Protein AF-A0A117QC90-F1 (afdb_monomer_lite)

Foldseek 3Di:
DDPVVVVVCVLVVQLQCQLLCVQQPVHDPCPLCVVVVDPPPDCSQVDHPPGHRSDGDVSSVVVVVVVVVVPDPDPPD

Organism: Streptomyces corchorusii (NCBI:txid1903)

Structure (mmCIF, N/CA/C/O backbone):
data_AF-A0A117QC90-F1
#
_entry.id   AF-A0A117QC90-F1
#
loop_
_atom_site.group_PDB
_atom_site.id
_atom_site.type_symbol
_atom_site.label_atom_id
_atom_site.label_alt_id
_atom_site.label_comp_id
_atom_site.label_asym_id
_atom_site.label_entity_id
_atom_site.label_seq_id
_atom_site.pdbx_PDB_ins_code
_atom_site.Cartn_x
_atom_site.Cartn_y
_atom_site.Cartn_z
_atom_site.occupancy
_atom_site.B_iso_or_equiv
_atom_site.auth_seq_id
_atom_site.auth_comp_id
_atom_site.auth_asym_id
_atom_site.auth_atom_id
_atom_site.pdbx_PDB_model_num
ATOM 1 N N . MET A 1 1 ? -22.457 9.154 3.300 1.00 73.12 1 MET A N 1
ATOM 2 C CA . MET A 1 1 ? -21.613 7.989 3.667 1.00 73.12 1 MET A CA 1
ATOM 3 C C . MET A 1 1 ? -21.412 7.944 5.179 1.00 73.12 1 MET A C 1
ATOM 5 O O . MET A 1 1 ? -21.152 8.995 5.764 1.00 73.12 1 MET A O 1
ATOM 9 N N . LYS A 1 2 ? -21.564 6.779 5.829 1.00 94.38 2 LYS A N 1
ATOM 10 C CA . LYS A 1 2 ? -21.475 6.668 7.303 1.00 94.38 2 LYS A CA 1
ATOM 11 C C . LYS A 1 2 ? -20.023 6.855 7.779 1.00 94.38 2 LYS A C 1
ATOM 13 O O . LYS A 1 2 ? -19.096 6.495 7.058 1.00 94.38 2 LYS A O 1
ATOM 18 N N . ARG A 1 3 ? -19.808 7.379 8.997 1.00 96.12 3 ARG A N 1
ATOM 19 C CA . ARG A 1 3 ? -18.458 7.605 9.574 1.00 96.12 3 ARG A CA 1
ATOM 20 C C . ARG A 1 3 ? -17.604 6.334 9.569 1.00 96.12 3 ARG A C 1
ATOM 22 O O . ARG A 1 3 ? -16.442 6.393 9.189 1.00 96.12 3 ARG A O 1
ATOM 29 N N . ILE A 1 4 ? -18.206 5.197 9.916 1.00 97.00 4 ILE A N 1
ATOM 30 C CA . ILE A 1 4 ? -17.521 3.9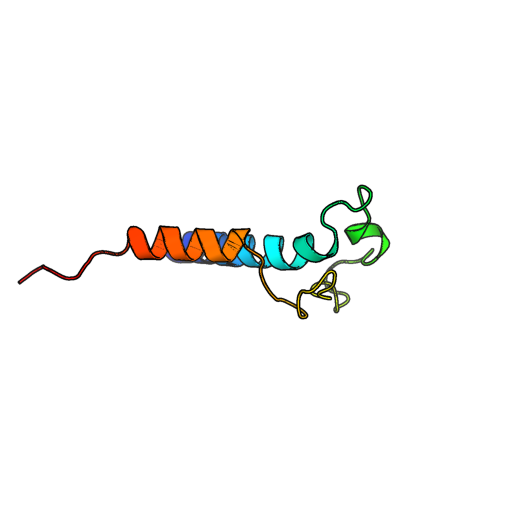00 9.951 1.00 97.00 4 ILE A CA 1
ATOM 31 C C . ILE A 1 4 ? -17.003 3.461 8.576 1.00 97.00 4 ILE A C 1
ATOM 33 O O . ILE A 1 4 ? -15.905 2.936 8.482 1.00 97.00 4 ILE A O 1
ATOM 37 N N . GLN A 1 5 ? -17.740 3.746 7.497 1.00 98.06 5 GLN A N 1
ATOM 38 C CA . GLN A 1 5 ? -17.311 3.397 6.139 1.00 98.06 5 GLN A CA 1
ATOM 39 C C . GLN A 1 5 ? -16.094 4.215 5.710 1.00 98.06 5 GLN A C 1
ATOM 41 O O . GLN A 1 5 ? -15.203 3.683 5.062 1.00 98.06 5 GLN A O 1
ATOM 46 N N . ARG A 1 6 ? -16.035 5.496 6.101 1.00 97.31 6 ARG A N 1
ATOM 47 C CA . ARG A 1 6 ? -14.844 6.321 5.862 1.00 97.31 6 ARG A CA 1
ATOM 48 C C . ARG A 1 6 ? -13.647 5.799 6.642 1.00 97.31 6 ARG A C 1
ATOM 50 O O . ARG A 1 6 ? -12.596 5.635 6.051 1.00 97.31 6 ARG A O 1
ATOM 57 N N . ALA A 1 7 ? -13.826 5.499 7.929 1.00 96.62 7 ALA A N 1
ATOM 58 C CA . ALA A 1 7 ? -12.749 4.971 8.764 1.00 96.62 7 ALA A CA 1
ATOM 59 C C . ALA A 1 7 ? -12.195 3.647 8.210 1.00 96.62 7 ALA A C 1
ATOM 61 O O . ALA A 1 7 ? -10.990 3.521 8.029 1.00 96.62 7 ALA A O 1
ATOM 62 N N . ALA A 1 8 ? -13.075 2.703 7.862 1.00 97.31 8 ALA A N 1
ATOM 63 C CA . ALA A 1 8 ? -12.675 1.444 7.240 1.00 97.31 8 ALA A CA 1
ATOM 64 C C . ALA A 1 8 ? -11.969 1.672 5.894 1.00 97.31 8 ALA A C 1
ATOM 66 O O . ALA A 1 8 ? -10.910 1.104 5.656 1.00 97.31 8 ALA A O 1
ATOM 67 N N . GLY A 1 9 ? -12.515 2.545 5.041 1.00 97.81 9 GLY A N 1
ATOM 68 C CA . GLY A 1 9 ? -11.911 2.881 3.752 1.00 97.81 9 GLY A CA 1
ATOM 69 C C . GLY A 1 9 ? -10.530 3.525 3.879 1.00 97.81 9 GLY A C 1
ATOM 70 O O . GLY A 1 9 ? -9.659 3.229 3.074 1.00 97.81 9 GLY A O 1
ATOM 71 N N . THR A 1 10 ? -10.300 4.354 4.900 1.00 97.25 10 THR A N 1
ATOM 72 C CA . THR A 1 10 ? -8.978 4.932 5.176 1.00 97.25 10 THR A CA 1
ATOM 73 C C . THR A 1 10 ? -7.967 3.857 5.562 1.00 97.25 10 THR A C 1
ATOM 75 O O . THR A 1 10 ? -6.875 3.841 5.007 1.00 97.25 10 THR A O 1
ATOM 78 N N . VAL A 1 11 ? -8.329 2.942 6.468 1.00 97.38 11 VAL A N 1
ATOM 79 C CA . VAL A 1 11 ? -7.424 1.864 6.904 1.00 97.38 11 VAL A CA 1
ATOM 80 C C . VAL A 1 11 ? -7.107 0.918 5.745 1.00 97.38 11 VAL A C 1
ATOM 82 O O . VAL A 1 11 ? -5.942 0.659 5.464 1.00 97.38 11 VAL A O 1
ATOM 85 N N . VAL A 1 12 ? -8.134 0.458 5.023 1.00 97.94 12 VAL A N 1
ATOM 86 C CA . VAL A 1 12 ? -7.953 -0.437 3.871 1.00 97.94 12 VAL A CA 1
ATOM 87 C C . VAL A 1 12 ? -7.182 0.261 2.751 1.00 97.94 12 VAL A C 1
ATOM 89 O O . VAL A 1 12 ? -6.271 -0.328 2.187 1.00 97.94 12 VAL A O 1
ATOM 92 N N . GLY A 1 13 ? -7.501 1.521 2.447 1.00 97.81 13 GLY A N 1
ATOM 93 C CA . GLY A 1 13 ? -6.804 2.293 1.418 1.00 97.81 13 GLY A CA 1
ATOM 94 C C . GLY A 1 13 ? -5.321 2.500 1.729 1.00 97.81 13 GLY A C 1
ATOM 95 O O . GLY A 1 13 ? -4.507 2.443 0.814 1.00 97.81 13 GLY A O 1
ATOM 96 N N . SER A 1 14 ? -4.969 2.679 3.006 1.00 98.12 14 SER A N 1
ATOM 97 C CA . SER A 1 14 ? -3.571 2.760 3.444 1.00 98.12 14 SER A CA 1
ATOM 98 C C . SER A 1 14 ? -2.826 1.451 3.183 1.00 98.12 14 SER A C 1
ATOM 100 O O . SER A 1 14 ? -1.778 1.478 2.552 1.00 98.12 14 SER A O 1
ATOM 102 N N . ALA A 1 15 ? -3.395 0.313 3.597 1.00 98.19 15 ALA A N 1
ATOM 103 C CA . ALA A 1 15 ? -2.779 -0.999 3.385 1.00 98.19 15 ALA A CA 1
ATOM 104 C C . ALA A 1 15 ? -2.663 -1.364 1.895 1.00 98.19 15 ALA A C 1
ATOM 106 O O . ALA A 1 15 ? -1.674 -1.944 1.462 1.00 98.19 15 ALA A O 1
ATOM 107 N N . VAL A 1 16 ? -3.659 -0.981 1.087 1.00 97.31 16 VAL A N 1
ATOM 108 C CA . VAL A 1 16 ? -3.607 -1.131 -0.374 1.00 97.31 16 VAL A CA 1
ATOM 109 C C . VAL A 1 16 ? -2.488 -0.278 -0.973 1.00 97.31 16 VAL A C 1
ATOM 111 O O . VAL A 1 16 ? -1.769 -0.757 -1.842 1.00 97.31 16 VAL A O 1
ATOM 114 N N . GLY A 1 17 ? -2.335 0.973 -0.529 1.00 96.50 17 GLY A N 1
ATOM 115 C CA . GLY A 1 17 ? -1.267 1.858 -0.997 1.00 96.50 17 GLY A CA 1
ATOM 116 C C . GLY A 1 17 ? 0.125 1.327 -0.662 1.00 96.50 17 GLY A C 1
ATOM 117 O O . GLY A 1 17 ? 0.993 1.330 -1.529 1.00 96.50 17 GLY A O 1
ATOM 118 N N . ASP A 1 18 ? 0.297 0.821 0.556 1.00 97.88 18 ASP A N 1
ATOM 119 C CA . ASP A 1 18 ? 1.518 0.166 1.026 1.00 97.88 18 ASP A CA 1
ATOM 120 C C . ASP A 1 18 ? 1.873 -1.056 0.154 1.00 97.88 18 ASP A C 1
ATOM 122 O O . ASP A 1 18 ? 2.903 -1.061 -0.517 1.00 97.88 18 ASP A O 1
ATOM 126 N N . ALA A 1 19 ? 0.962 -2.027 0.019 1.00 97.31 19 ALA A N 1
ATOM 127 C CA . ALA A 1 19 ? 1.201 -3.231 -0.787 1.00 97.31 19 ALA A CA 1
ATOM 128 C C . ALA A 1 19 ? 1.463 -2.941 -2.283 1.00 97.31 19 ALA A C 1
ATOM 130 O O . ALA A 1 19 ? 2.207 -3.665 -2.947 1.00 97.31 19 ALA A O 1
ATOM 131 N N . LEU A 1 20 ? 0.855 -1.885 -2.842 1.00 96.00 20 LEU A N 1
ATOM 132 C CA . LEU A 1 20 ? 1.127 -1.439 -4.215 1.00 96.00 20 LEU A CA 1
ATOM 133 C C . LEU A 1 20 ? 2.484 -0.735 -4.343 1.00 96.00 20 LEU A C 1
ATOM 135 O O . LEU A 1 20 ? 3.102 -0.802 -5.405 1.00 96.00 20 LEU A O 1
ATOM 139 N N . GLY A 1 21 ? 2.916 -0.028 -3.298 1.00 95.19 21 GLY A N 1
ATOM 140 C CA . GLY A 1 21 ? 4.124 0.792 -3.287 1.00 95.19 21 GLY A CA 1
ATOM 141 C C . GLY A 1 21 ? 5.394 0.020 -2.943 1.00 95.19 21 GLY A C 1
ATOM 142 O O . GLY A 1 21 ? 6.418 0.260 -3.581 1.00 95.19 21 GLY A O 1
ATOM 143 N N . GLY A 1 22 ? 5.323 -0.928 -2.004 1.00 95.75 22 GLY A N 1
ATOM 144 C CA . GLY A 1 22 ? 6.472 -1.669 -1.467 1.00 95.75 22 GLY A CA 1
ATOM 145 C C . GLY A 1 22 ? 7.407 -2.252 -2.535 1.00 95.75 22 GLY A C 1
ATOM 146 O O . GLY A 1 22 ? 8.606 -1.983 -2.501 1.00 95.75 22 GLY A O 1
ATOM 147 N N . PRO A 1 23 ? 6.903 -2.955 -3.569 1.00 95.44 23 PRO A N 1
ATOM 148 C CA . PRO A 1 23 ? 7.755 -3.492 -4.636 1.00 95.44 23 PRO A CA 1
ATOM 149 C C . PRO A 1 23 ? 8.510 -2.448 -5.476 1.00 95.44 23 PRO A C 1
ATOM 151 O O . PRO A 1 23 ? 9.404 -2.811 -6.243 1.00 95.44 23 PRO A O 1
ATOM 154 N N . PHE A 1 24 ? 8.123 -1.174 -5.391 1.00 94.88 24 PHE A N 1
ATOM 155 C CA . PHE A 1 24 ? 8.712 -0.054 -6.129 1.00 94.88 24 PHE A CA 1
ATOM 156 C C . PHE A 1 24 ? 9.516 0.890 -5.230 1.00 94.88 24 PHE A C 1
ATOM 158 O O . PHE A 1 24 ? 10.008 1.915 -5.714 1.00 94.88 24 PHE A O 1
ATOM 165 N N . GLU A 1 25 ? 9.654 0.566 -3.943 1.00 94.62 25 GLU A N 1
ATOM 166 C CA . GLU A 1 25 ? 10.471 1.327 -3.008 1.00 94.62 25 GLU A CA 1
ATOM 167 C C . GLU A 1 25 ? 11.916 1.436 -3.525 1.00 94.62 25 GLU A C 1
ATOM 169 O O . GLU A 1 25 ? 12.464 0.502 -4.112 1.00 94.62 25 GLU A O 1
ATOM 174 N N . PHE A 1 26 ? 12.519 2.620 -3.373 1.00 93.94 26 PHE A N 1
ATOM 175 C CA . PHE A 1 26 ? 13.850 2.965 -3.903 1.00 93.94 26 PHE A CA 1
ATOM 176 C C . PHE A 1 26 ? 13.999 2.886 -5.437 1.00 93.94 26 PHE A C 1
ATOM 178 O O . PHE A 1 26 ? 15.097 3.081 -5.965 1.00 93.94 26 PHE A O 1
ATOM 185 N N . GLY A 1 27 ? 12.909 2.642 -6.167 1.00 92.56 27 GLY A N 1
ATOM 186 C CA . GLY A 1 27 ? 12.868 2.664 -7.623 1.00 92.56 27 GLY A CA 1
ATOM 187 C C . GLY A 1 27 ? 12.794 4.079 -8.212 1.00 92.56 27 GLY A C 1
ATOM 188 O O . GLY A 1 27 ? 12.576 5.066 -7.504 1.00 92.56 27 GLY A O 1
ATOM 189 N N . PRO A 1 28 ? 12.956 4.210 -9.541 1.00 96.69 28 PRO A N 1
ATOM 190 C CA . PRO A 1 28 ? 12.786 5.490 -10.211 1.00 96.69 28 PRO A CA 1
ATOM 191 C C . PRO A 1 28 ? 11.334 5.972 -10.116 1.00 96.69 28 PRO A C 1
ATOM 193 O O . PRO A 1 28 ? 10.381 5.187 -10.141 1.00 96.69 28 PRO A O 1
ATOM 196 N N . GLN A 1 29 ? 11.157 7.292 -10.074 1.00 95.94 29 GLN A N 1
ATOM 197 C CA . GLN A 1 29 ? 9.833 7.904 -10.097 1.00 95.94 29 GLN A CA 1
ATOM 198 C C . GLN A 1 29 ? 9.030 7.420 -11.315 1.00 95.94 29 GLN A C 1
ATOM 200 O O . GLN A 1 29 ? 9.527 7.399 -12.439 1.00 95.94 29 GLN A O 1
ATOM 205 N N . GLY A 1 30 ? 7.769 7.048 -11.088 1.00 95.25 30 GLY A N 1
ATOM 206 C CA . GLY A 1 30 ? 6.871 6.588 -12.148 1.00 95.25 30 GLY A CA 1
ATOM 207 C C . GLY A 1 30 ? 7.046 5.123 -12.555 1.00 95.25 30 GLY A C 1
ATOM 208 O O . GLY A 1 30 ? 6.336 4.681 -13.454 1.00 95.25 30 GLY A O 1
ATOM 209 N N . ALA A 1 31 ? 7.917 4.350 -11.891 1.00 95.31 31 ALA A N 1
ATOM 210 C CA . ALA A 1 31 ? 8.092 2.920 -12.167 1.00 95.31 31 ALA A CA 1
ATOM 211 C C . ALA A 1 31 ? 6.771 2.130 -12.113 1.00 95.31 31 ALA A C 1
ATOM 213 O O . ALA A 1 31 ? 6.514 1.309 -12.994 1.00 95.31 31 ALA A O 1
ATOM 214 N N . PHE A 1 32 ? 5.907 2.429 -11.133 1.00 94.62 32 PHE A N 1
ATOM 215 C CA . PHE A 1 32 ? 4.569 1.840 -11.037 1.00 94.62 32 PHE A CA 1
ATOM 216 C C . PHE A 1 32 ? 3.745 2.110 -12.303 1.00 94.62 32 PHE A C 1
ATOM 218 O O . PHE A 1 32 ? 3.316 1.175 -12.970 1.00 94.62 32 PHE A O 1
ATOM 225 N N . SER A 1 33 ? 3.576 3.381 -12.682 1.00 94.75 33 SER A N 1
ATOM 226 C CA . SER A 1 33 ? 2.756 3.776 -13.836 1.00 94.75 33 SER A CA 1
ATOM 227 C C . SER A 1 33 ? 3.336 3.312 -15.172 1.00 94.75 33 SER A C 1
ATOM 229 O O . SER A 1 33 ? 2.588 3.061 -16.110 1.00 94.75 33 SER A O 1
ATOM 231 N N . ALA A 1 34 ? 4.661 3.187 -15.277 1.00 95.44 34 ALA A N 1
ATOM 232 C CA . ALA A 1 34 ? 5.306 2.638 -16.465 1.00 95.44 34 ALA A CA 1
ATOM 233 C C . ALA A 1 34 ? 4.997 1.142 -16.634 1.00 95.44 34 ALA A C 1
ATOM 235 O O . ALA A 1 34 ? 4.787 0.678 -17.754 1.00 95.44 34 ALA A O 1
ATOM 236 N N . ARG A 1 35 ? 4.946 0.393 -15.524 1.00 94.25 35 ARG A N 1
ATOM 237 C CA . ARG A 1 35 ? 4.602 -1.034 -15.521 1.00 94.25 35 ARG A CA 1
ATOM 238 C C . ARG A 1 35 ? 3.098 -1.272 -15.674 1.00 94.25 35 ARG A C 1
ATOM 240 O O . ARG A 1 35 ? 2.703 -2.195 -16.379 1.00 94.25 35 ARG A O 1
ATOM 247 N N . PHE A 1 36 ? 2.280 -0.434 -15.042 1.00 95.00 36 PHE A N 1
ATOM 248 C CA . PHE A 1 36 ? 0.819 -0.509 -15.035 1.00 95.00 36 PHE A CA 1
ATOM 249 C C . PHE A 1 36 ? 0.220 0.792 -15.598 1.00 95.00 36 PHE A C 1
ATOM 251 O O . PHE A 1 36 ? -0.227 1.659 -14.843 1.00 95.00 36 PHE A O 1
ATOM 258 N N . PRO A 1 37 ? 0.220 0.964 -16.933 1.00 94.69 37 PRO A N 1
ATOM 259 C CA . PRO A 1 37 ? -0.190 2.216 -17.574 1.00 94.69 37 PRO A CA 1
ATOM 260 C C . PRO A 1 37 ? -1.702 2.468 -17.534 1.00 94.69 37 PRO A C 1
ATOM 262 O O . PRO A 1 37 ? -2.140 3.599 -17.743 1.00 94.69 37 PRO A O 1
ATOM 265 N N . ALA A 1 38 ? -2.504 1.434 -17.274 1.00 93.88 38 ALA A N 1
ATOM 266 C CA . ALA A 1 38 ? -3.947 1.532 -17.109 1.00 93.88 38 ALA A CA 1
ATOM 267 C C . ALA A 1 38 ? -4.354 0.910 -15.763 1.00 93.88 38 ALA A C 1
ATOM 269 O O . ALA A 1 38 ? -3.915 -0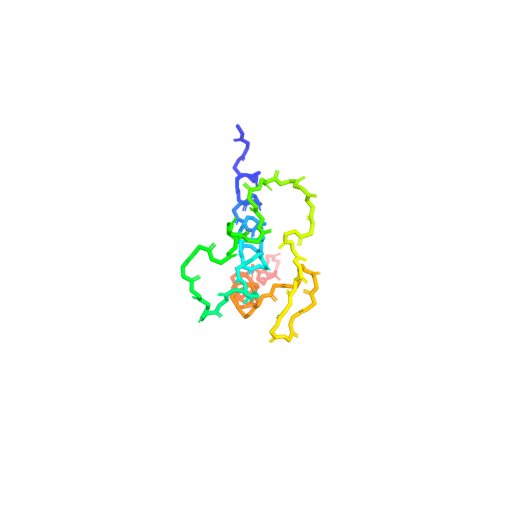.202 -15.465 1.00 93.88 38 ALA A O 1
ATOM 270 N N . PRO A 1 39 ? -5.187 1.593 -14.958 1.00 87.31 39 PRO A N 1
ATOM 271 C CA . PRO A 1 39 ? -5.644 1.062 -13.681 1.00 87.31 39 PRO A CA 1
ATOM 272 C C . PRO A 1 39 ? -6.648 -0.076 -13.880 1.00 87.31 39 PRO A C 1
ATOM 274 O O . PRO A 1 39 ? -7.493 -0.019 -14.774 1.00 87.31 39 PRO A O 1
ATOM 277 N N . GLY A 1 40 ? -6.606 -1.074 -12.999 1.00 86.25 40 GLY A N 1
ATOM 278 C CA . GLY A 1 40 ? -7.555 -2.187 -13.007 1.00 86.25 40 GLY A CA 1
ATOM 279 C C . GLY A 1 40 ? -7.314 -3.177 -14.145 1.00 86.25 40 GLY A C 1
ATOM 280 O O . GLY A 1 40 ? -8.200 -3.972 -14.455 1.00 86.25 40 GLY A O 1
ATOM 281 N N . ALA A 1 41 ? -6.131 -3.133 -14.765 1.00 85.50 41 ALA A N 1
ATOM 282 C CA . ALA A 1 41 ? -5.709 -4.119 -15.754 1.00 85.50 41 ALA A CA 1
ATOM 283 C C . ALA A 1 41 ? -5.360 -5.467 -15.097 1.00 85.50 41 ALA A C 1
ATOM 285 O O . ALA A 1 41 ? -5.307 -6.490 -15.782 1.00 85.50 41 ALA A O 1
ATOM 286 N N . GLY A 1 42 ? -5.179 -5.471 -13.773 1.00 87.94 42 GLY A N 1
ATOM 287 C CA . GLY A 1 42 ? -4.834 -6.643 -12.989 1.00 87.94 42 GLY A CA 1
ATOM 288 C C . GLY A 1 42 ? -3.322 -6.809 -12.852 1.00 87.94 42 GLY A C 1
ATOM 289 O O . GLY A 1 42 ? -2.537 -6.415 -13.714 1.00 87.94 42 GLY A O 1
ATOM 290 N N . GLY A 1 43 ? -2.914 -7.430 -11.745 1.00 91.56 43 GLY A N 1
ATOM 291 C CA . GLY A 1 43 ? -1.508 -7.684 -11.440 1.00 91.56 43 GLY A CA 1
ATOM 292 C C . GLY A 1 43 ? -0.764 -6.507 -10.807 1.00 91.56 43 GLY A C 1
ATOM 293 O O . GLY A 1 43 ? 0.433 -6.642 -10.587 1.00 91.56 43 GLY A O 1
ATOM 294 N N . GLU A 1 44 ? -1.430 -5.393 -10.478 1.00 95.19 44 GLU A N 1
ATOM 295 C CA . GLU A 1 44 ? -0.800 -4.230 -9.831 1.00 95.19 44 GLU A CA 1
ATOM 296 C C . GLU A 1 44 ? -0.248 -4.558 -8.436 1.00 95.19 44 GLU A C 1
ATOM 298 O O . GLU A 1 44 ? 0.813 -4.070 -8.054 1.00 95.19 44 GLU A O 1
ATOM 303 N N . MET A 1 45 ? -0.923 -5.444 -7.697 1.00 95.62 45 MET A N 1
ATOM 304 C CA . MET A 1 45 ? -0.420 -6.027 -6.446 1.00 95.62 45 MET A CA 1
ATOM 305 C C . MET A 1 45 ? 0.571 -7.158 -6.741 1.00 95.62 45 MET A C 1
ATOM 307 O O . MET A 1 45 ? 0.340 -8.313 -6.394 1.00 95.62 45 MET A O 1
ATOM 311 N N . CYS A 1 46 ? 1.652 -6.846 -7.455 1.00 94.94 46 CYS A N 1
ATOM 312 C CA . CYS A 1 46 ? 2.552 -7.859 -8.006 1.00 94.94 46 CYS A CA 1
ATOM 313 C C . CYS A 1 46 ? 3.503 -8.505 -6.992 1.00 94.94 46 CYS A C 1
ATOM 315 O O . CYS A 1 46 ? 4.111 -9.519 -7.331 1.00 94.94 46 CYS A O 1
ATOM 317 N N . GLY A 1 47 ? 3.682 -7.914 -5.806 1.00 93.44 47 GLY A N 1
ATOM 318 C CA . GLY A 1 47 ? 4.794 -8.269 -4.920 1.00 93.44 47 GLY A CA 1
ATOM 319 C C . GLY A 1 47 ? 6.155 -7.936 -5.552 1.00 93.44 47 GLY A C 1
ATOM 320 O O . GLY A 1 47 ? 6.231 -7.315 -6.621 1.00 93.44 47 GLY A O 1
ATOM 321 N N . GLY A 1 48 ? 7.240 -8.339 -4.896 1.00 90.75 48 GLY A N 1
ATOM 322 C CA . GLY A 1 48 ? 8.617 -8.051 -5.309 1.00 90.75 48 GLY A CA 1
ATOM 323 C C . GLY A 1 48 ? 9.497 -7.597 -4.147 1.00 90.75 48 GLY A C 1
ATOM 324 O O . GLY A 1 48 ? 9.001 -7.257 -3.081 1.00 90.75 48 GLY A O 1
ATOM 325 N N . GLY A 1 49 ? 10.821 -7.632 -4.329 1.00 83.12 49 GLY A N 1
ATOM 326 C CA . GLY A 1 49 ? 11.762 -7.175 -3.295 1.00 83.12 49 GLY A CA 1
ATOM 327 C C . GLY A 1 49 ? 11.762 -8.002 -2.000 1.00 83.12 49 GLY A C 1
ATOM 328 O O . GLY A 1 49 ? 12.315 -7.549 -1.008 1.00 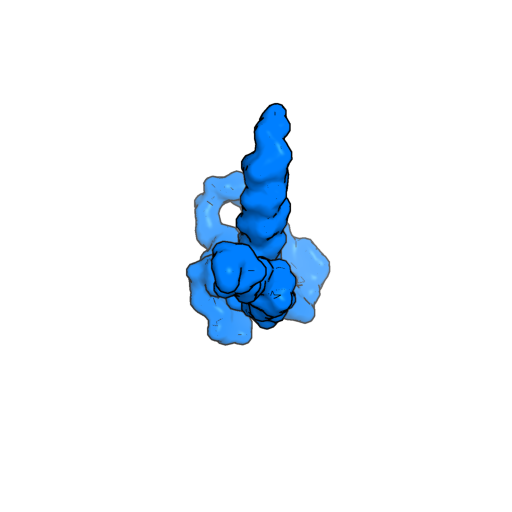83.12 49 GLY A O 1
ATOM 329 N N . GLY A 1 50 ? 11.173 -9.204 -2.011 1.00 90.19 50 GLY A N 1
ATOM 330 C CA . GLY A 1 50 ? 11.007 -10.057 -0.828 1.00 90.19 50 GLY A CA 1
ATOM 331 C C . GLY A 1 50 ? 9.560 -10.199 -0.349 1.00 90.19 50 GLY A C 1
ATOM 332 O O . GLY A 1 50 ? 9.319 -11.038 0.508 1.00 90.19 50 GLY A O 1
ATOM 333 N N . TRP A 1 51 ? 8.625 -9.443 -0.931 1.00 94.50 51 TRP A N 1
ATOM 334 C CA . TRP A 1 51 ? 7.202 -9.463 -0.585 1.00 94.50 51 TRP A CA 1
ATOM 335 C C . TRP A 1 51 ? 6.371 -10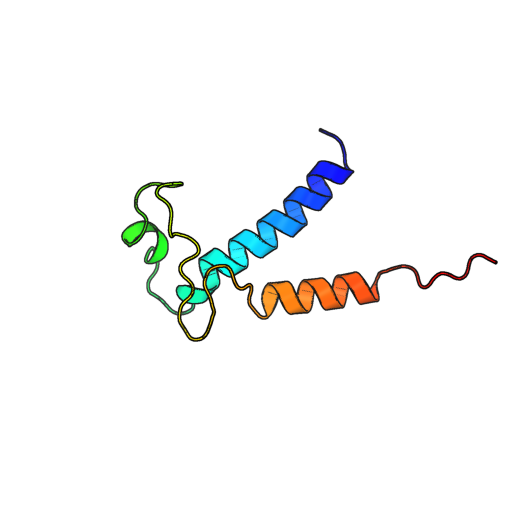.303 -1.557 1.00 94.50 51 TRP A C 1
ATOM 337 O O . TRP A 1 51 ? 6.574 -10.237 -2.779 1.00 94.50 51 TRP A O 1
ATOM 347 N N . ASP A 1 52 ? 5.399 -11.034 -1.022 1.00 97.12 52 ASP A N 1
ATOM 348 C CA . ASP A 1 52 ? 4.400 -11.765 -1.792 1.00 97.12 52 ASP A CA 1
ATOM 349 C C . ASP A 1 52 ? 3.385 -10.815 -2.468 1.00 97.12 52 ASP A C 1
ATOM 351 O O . ASP A 1 52 ? 3.194 -9.665 -2.054 1.00 97.12 52 ASP A O 1
ATOM 355 N N . PRO A 1 53 ? 2.693 -11.259 -3.535 1.00 96.69 53 PRO A N 1
ATOM 356 C CA . PRO A 1 53 ? 1.626 -10.484 -4.162 1.00 96.69 53 PRO A CA 1
ATOM 357 C C . PRO A 1 53 ? 0.544 -10.035 -3.167 1.00 96.69 53 PRO A C 1
ATOM 359 O O . PRO A 1 53 ? -0.177 -10.855 -2.598 1.00 96.69 53 PRO A O 1
ATOM 362 N N . GLY A 1 54 ? 0.404 -8.718 -2.997 1.00 96.00 54 GLY A N 1
ATOM 363 C CA . GLY A 1 54 ? -0.569 -8.107 -2.085 1.00 96.00 54 GLY A CA 1
ATOM 364 C C . GLY A 1 54 ? -0.150 -8.094 -0.614 1.00 96.00 54 GLY A C 1
ATOM 365 O O . GLY A 1 54 ? -0.944 -7.675 0.229 1.00 96.00 54 GLY A O 1
ATOM 366 N N . GLU A 1 55 ? 1.069 -8.532 -0.298 1.00 97.50 55 GLU A N 1
ATOM 367 C CA . GLU A 1 55 ? 1.628 -8.406 1.042 1.00 97.50 55 GLU A CA 1
ATOM 368 C C . GLU A 1 55 ? 1.895 -6.932 1.373 1.00 97.50 55 GLU A C 1
ATOM 370 O O . GLU A 1 55 ? 2.428 -6.177 0.560 1.00 97.50 55 GLU A O 1
ATOM 375 N N . ALA A 1 56 ? 1.474 -6.523 2.568 1.00 95.94 56 ALA A N 1
ATOM 376 C CA . ALA A 1 56 ? 1.727 -5.191 3.100 1.00 95.94 56 ALA A CA 1
ATOM 377 C C . ALA A 1 56 ? 3.032 -5.184 3.911 1.00 95.94 56 ALA A C 1
ATOM 379 O O . ALA A 1 56 ? 3.376 -6.188 4.544 1.00 95.94 56 ALA A O 1
ATOM 380 N N . THR A 1 57 ? 3.736 -4.056 3.912 1.00 96.81 57 THR A N 1
ATOM 381 C CA . THR A 1 57 ? 5.079 -3.941 4.488 1.00 96.81 57 THR A CA 1
ATOM 382 C C . THR A 1 57 ? 5.034 -3.530 5.966 1.00 96.81 57 THR A C 1
ATOM 384 O O . THR A 1 57 ? 3.993 -3.614 6.634 1.00 96.81 57 THR A O 1
ATOM 387 N N . ASP A 1 58 ? 6.177 -3.110 6.513 1.00 96.25 58 ASP A N 1
ATOM 388 C CA . ASP A 1 58 ? 6.291 -2.641 7.888 1.00 96.25 58 ASP A CA 1
ATOM 389 C C . ASP A 1 58 ? 5.394 -1.429 8.186 1.00 96.25 58 ASP A C 1
ATOM 391 O O . ASP A 1 58 ? 4.900 -1.324 9.311 1.00 96.25 58 ASP A O 1
ATOM 395 N N . ASP A 1 59 ? 5.072 -0.596 7.192 1.00 97.06 59 ASP A N 1
ATOM 396 C CA . ASP A 1 59 ? 4.116 0.511 7.318 1.00 97.06 59 ASP A CA 1
ATOM 397 C C . ASP A 1 59 ? 2.753 0.036 7.861 1.00 97.06 59 ASP A C 1
ATOM 399 O O . ASP A 1 59 ? 2.255 0.529 8.884 1.00 97.06 59 ASP A O 1
ATOM 403 N N . THR A 1 60 ? 2.143 -0.968 7.221 1.00 97.81 60 THR A N 1
ATOM 404 C CA . THR A 1 60 ? 0.859 -1.525 7.678 1.00 97.81 60 THR A CA 1
ATOM 405 C C . THR A 1 60 ? 1.015 -2.332 8.961 1.00 97.81 60 THR A C 1
ATOM 407 O O . THR A 1 60 ? 0.156 -2.248 9.845 1.00 97.81 60 THR A O 1
ATOM 410 N N . GLN A 1 61 ? 2.100 -3.098 9.101 1.00 97.31 61 GLN A N 1
ATOM 411 C CA . GLN A 1 61 ? 2.344 -3.896 10.306 1.00 97.31 61 GLN A CA 1
ATOM 412 C C . GLN A 1 61 ? 2.423 -2.999 11.550 1.00 97.31 61 GLN A C 1
ATOM 414 O O . GLN A 1 61 ? 1.743 -3.248 12.549 1.00 97.31 61 GLN A O 1
ATOM 419 N N . MET A 1 62 ? 3.172 -1.900 11.473 1.00 98.25 62 MET A N 1
ATOM 420 C CA . MET A 1 62 ? 3.289 -0.917 12.547 1.00 98.25 62 MET A CA 1
ATOM 421 C C . MET A 1 62 ? 1.967 -0.191 12.802 1.00 98.25 62 MET A C 1
ATOM 423 O O . MET A 1 62 ? 1.592 0.006 13.961 1.00 98.25 62 MET A O 1
ATOM 427 N N . ALA A 1 63 ? 1.211 0.150 11.753 1.00 97.06 63 ALA A N 1
ATOM 428 C CA . ALA A 1 63 ? -0.111 0.754 11.904 1.00 97.06 63 ALA A CA 1
ATOM 429 C C . ALA A 1 63 ? -1.083 -0.158 12.677 1.00 97.06 63 ALA A C 1
ATOM 431 O O . ALA A 1 63 ? -1.816 0.321 13.549 1.00 97.06 63 ALA A O 1
ATOM 432 N N . VAL A 1 64 ? -1.062 -1.472 12.419 1.00 96.44 64 VAL A N 1
ATOM 433 C CA . VAL A 1 64 ? -1.853 -2.461 13.172 1.00 96.44 64 VAL A CA 1
ATOM 434 C C . VAL A 1 64 ? -1.413 -2.510 14.632 1.00 96.44 64 VAL A C 1
ATOM 436 O O . VAL A 1 64 ? -2.263 -2.448 15.520 1.00 96.44 64 VAL A O 1
ATOM 439 N N . LEU A 1 65 ? -0.107 -2.563 14.903 1.00 96.50 65 LEU A N 1
ATOM 440 C CA . LEU A 1 65 ? 0.413 -2.585 16.275 1.00 96.50 65 LEU A CA 1
ATOM 441 C C . LEU A 1 65 ? -0.001 -1.334 17.063 1.00 96.50 65 LEU A C 1
ATOM 443 O O . LEU A 1 65 ? -0.427 -1.434 18.217 1.00 96.50 65 LEU A O 1
ATOM 447 N N . VAL A 1 66 ? 0.050 -0.157 16.434 1.00 96.12 66 VAL A N 1
ATOM 448 C CA . VAL A 1 66 ? -0.437 1.092 17.032 1.00 96.12 66 VAL A CA 1
ATOM 449 C C . VAL A 1 66 ? -1.941 1.019 17.294 1.00 96.12 66 VAL A C 1
ATOM 451 O O . VAL A 1 66 ? -2.377 1.338 18.402 1.00 96.12 66 VAL A O 1
ATOM 454 N N . ALA A 1 67 ? -2.739 0.563 16.326 1.00 94.19 67 ALA A N 1
ATOM 455 C CA . ALA A 1 67 ? -4.187 0.440 16.485 1.00 94.19 67 ALA A CA 1
ATOM 456 C C . ALA A 1 67 ? -4.568 -0.520 17.627 1.00 94.19 67 ALA A C 1
ATOM 458 O O . ALA A 1 67 ? -5.442 -0.201 18.435 1.00 94.19 67 ALA A O 1
ATOM 459 N N . GLU A 1 68 ? -3.876 -1.653 17.740 1.00 94.44 68 GLU A N 1
ATOM 460 C CA . GLU A 1 68 ? -4.057 -2.618 18.826 1.00 94.44 68 GLU A CA 1
ATOM 461 C C . GLU A 1 68 ? -3.658 -2.031 20.188 1.00 94.44 68 GLU A C 1
ATOM 463 O O . GLU A 1 68 ? -4.353 -2.253 21.180 1.00 94.44 68 GLU A O 1
ATOM 468 N N . SER A 1 69 ? -2.609 -1.201 20.252 1.00 93.88 69 SER A N 1
ATOM 469 C CA . SER A 1 69 ? -2.220 -0.518 21.497 1.00 93.88 69 SER A CA 1
ATOM 470 C C . SER A 1 69 ? -3.280 0.470 22.012 1.00 93.88 69 SER A C 1
ATOM 472 O O . SER A 1 69 ? -3.404 0.669 23.221 1.00 93.88 69 SER A O 1
ATOM 474 N N . LEU A 1 70 ? -4.062 1.060 21.101 1.00 91.19 70 LEU A N 1
ATOM 475 C CA . LEU A 1 70 ? -5.135 2.016 21.393 1.00 91.19 70 LEU A CA 1
ATOM 476 C C . LEU A 1 70 ? -6.485 1.337 21.650 1.00 91.19 70 LEU A C 1
ATOM 478 O O . LEU A 1 70 ? -7.447 1.996 22.058 1.00 91.19 70 LEU A O 1
ATOM 482 N N . ARG A 1 71 ? -6.584 0.030 21.388 1.00 87.06 71 ARG A N 1
ATOM 483 C CA . ARG A 1 71 ? -7.825 -0.719 21.549 1.00 87.06 71 ARG A CA 1
ATOM 484 C C . ARG A 1 71 ? -8.187 -0.766 23.038 1.00 87.06 71 ARG A C 1
ATOM 486 O O . ARG A 1 71 ? -7.332 -1.111 23.858 1.00 87.06 71 ARG A O 1
ATOM 493 N N . PRO A 1 72 ? -9.436 -0.446 23.424 1.00 81.69 72 PRO A N 1
ATOM 494 C CA . PRO A 1 72 ? -9.841 -0.518 24.821 1.00 81.69 72 PRO A CA 1
ATOM 495 C C . PRO A 1 72 ? -9.560 -1.915 25.382 1.00 81.69 72 PRO A C 1
ATOM 497 O O . PRO A 1 72 ? -10.081 -2.912 24.877 1.00 81.69 72 PRO A O 1
ATOM 500 N N . ARG A 1 73 ? -8.743 -1.997 26.436 1.00 71.19 73 ARG A N 1
ATOM 501 C CA . ARG A 1 73 ? -8.648 -3.208 27.255 1.00 71.19 73 ARG A CA 1
ATOM 502 C C . ARG A 1 73 ? -9.959 -3.280 28.019 1.00 71.19 73 ARG A C 1
ATOM 504 O O . ARG A 1 73 ? -10.231 -2.393 28.820 1.00 71.19 73 ARG A O 1
ATOM 511 N N . GLY A 1 74 ? -10.814 -4.245 27.693 1.00 61.44 74 GLY A N 1
ATOM 512 C CA . GLY A 1 74 ? -12.133 -4.368 28.305 1.00 61.44 74 GLY A CA 1
ATOM 513 C C . GLY A 1 74 ? -12.045 -4.456 29.830 1.00 61.44 74 GLY A C 1
ATOM 514 O O . GLY A 1 74 ? -11.828 -5.533 30.365 1.00 61.44 74 GLY A O 1
ATOM 515 N N . HIS A 1 75 ? -12.245 -3.326 30.504 1.00 54.19 75 HIS A N 1
ATOM 516 C CA . HIS A 1 75 ? -12.595 -3.217 31.915 1.00 54.19 75 HIS A CA 1
ATOM 517 C C . HIS A 1 75 ? -13.674 -2.140 32.039 1.00 54.19 75 HIS A C 1
ATOM 519 O O . HIS A 1 75 ? -13.419 -0.997 32.405 1.00 54.19 75 HIS A O 1
ATOM 525 N N . TYR A 1 76 ? -14.892 -2.529 31.674 1.00 53.12 76 TYR A N 1
ATOM 526 C CA . TYR A 1 76 ? -16.107 -1.946 32.223 1.00 53.12 76 TYR A CA 1
ATOM 527 C C . TYR A 1 76 ? -16.852 -3.106 32.878 1.00 53.12 76 TYR A C 1
ATOM 529 O O . TYR A 1 76 ? -17.412 -3.953 32.183 1.00 53.12 76 TYR A O 1
ATOM 537 N N . GLY A 1 77 ? -16.744 -3.177 34.201 1.00 42.38 77 GLY A N 1
ATOM 538 C CA . GLY A 1 77 ? -17.224 -4.263 35.049 1.00 42.38 77 GLY A CA 1
A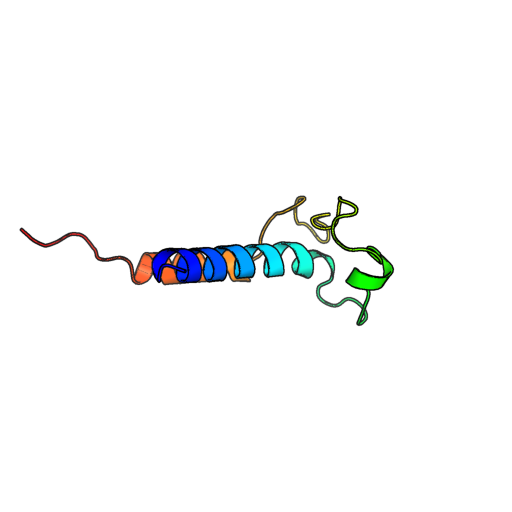TOM 539 C C . GLY A 1 77 ? -16.472 -4.246 36.362 1.00 42.38 77 GLY A C 1
ATOM 540 O O . GLY A 1 77 ? -15.285 -4.631 36.327 1.00 42.38 77 GLY A O 1
#

Radius of gyration: 16.02 Å; chains: 1; bounding box: 36×20×53 Å

InterPro domains:
  IPR005502 ADP-ribosylation/Crystallin J1 [PF03747] (9-76)
  IPR036705 ADP-ribosylation/Crystallin J1 superfamily [G3DSA:1.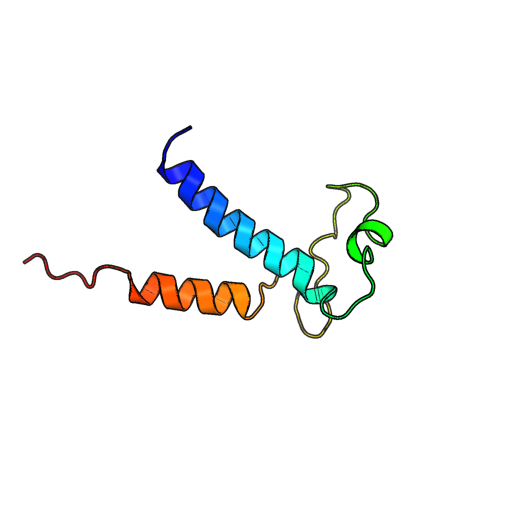10.4080.10] (2-77)
  IPR036705 ADP-ribosylation/Crystallin J1 superfamily [SSF101478] (2-75)

Sequence (77 aa):
MKRIQRAAGTVVGSAVGDALGGPFEFGPQGAFSARFPAPGAGGEMCGGGGWDPGEATDDTQMAVLVAESLRPRGHYG

pLDDT: mean 91.97, std 10.54, range [42.38, 98.25]

Secondary structure (DSSP, 8-state):
--HHHHHHHHHHHHHHHHHHHGGGTTSPTTHHHHH--STTSS--S--BTTBPTT---HHHHHHHHHHHHHS------